Protein AF-A0A7W7RQR1-F1 (afdb_monomer_lite)

Structure (mmCIF, N/CA/C/O backbone):
data_AF-A0A7W7RQR1-F1
#
_entry.id   AF-A0A7W7RQR1-F1
#
loop_
_atom_site.group_PDB
_atom_site.id
_atom_site.type_symbol
_atom_site.label_atom_id
_atom_site.label_alt_id
_atom_site.label_comp_id
_atom_site.label_asym_id
_atom_site.label_entity_id
_atom_site.label_seq_id
_atom_site.pdbx_PDB_ins_code
_atom_site.Cartn_x
_atom_site.Cartn_y
_atom_site.Cartn_z
_atom_site.occupancy
_atom_site.B_iso_or_equiv
_atom_site.auth_seq_id
_atom_site.auth_comp_id
_atom_site.auth_asym_id
_atom_site.auth_atom_id
_atom_site.pdbx_PDB_model_num
ATOM 1 N N . MET A 1 1 ? -1.286 -18.790 -23.410 1.00 48.88 1 MET A N 1
ATOM 2 C CA . MET A 1 1 ? -1.999 -18.217 -22.252 1.00 48.88 1 MET A CA 1
ATOM 3 C C . MET A 1 1 ? -1.002 -18.208 -21.117 1.00 48.88 1 MET A C 1
ATOM 5 O O . MET A 1 1 ? -0.780 -19.258 -20.536 1.00 48.88 1 MET A O 1
ATOM 9 N N . ASN A 1 2 ? -0.326 -17.079 -20.895 1.00 52.59 2 ASN A N 1
ATOM 10 C CA . ASN A 1 2 ? 0.689 -16.981 -19.848 1.00 52.59 2 ASN A CA 1
ATOM 11 C C . ASN A 1 2 ? -0.038 -16.843 -18.510 1.00 52.59 2 ASN A C 1
ATOM 13 O O . ASN A 1 2 ? -0.765 -15.878 -18.282 1.00 52.59 2 ASN A O 1
ATOM 17 N N . THR A 1 3 ? 0.087 -17.850 -17.654 1.00 56.53 3 THR A N 1
ATOM 18 C CA . THR A 1 3 ? -0.350 -17.756 -16.260 1.00 56.53 3 THR A CA 1
ATOM 19 C C . THR A 1 3 ? 0.642 -16.875 -15.496 1.00 56.53 3 THR A C 1
ATOM 21 O O . THR A 1 3 ? 1.799 -16.767 -15.892 1.00 56.53 3 THR A O 1
ATOM 24 N N . PHE A 1 4 ? 0.218 -16.291 -14.369 1.00 58.75 4 PHE A N 1
ATOM 25 C CA . PHE A 1 4 ? 1.018 -15.466 -13.443 1.00 58.75 4 PHE A CA 1
ATOM 26 C C . PHE A 1 4 ? 2.366 -16.077 -12.962 1.00 58.75 4 PHE A C 1
ATOM 28 O O . PHE A 1 4 ? 3.051 -15.449 -12.161 1.00 58.75 4 PHE A O 1
ATOM 35 N N . GLY A 1 5 ? 2.746 -17.280 -13.415 1.00 54.75 5 GLY A N 1
ATOM 36 C CA . GLY A 1 5 ? 4.007 -17.967 -13.117 1.00 54.75 5 GLY A CA 1
ATOM 37 C C . GLY A 1 5 ? 4.999 -18.097 -14.287 1.00 54.75 5 GLY A C 1
ATOM 38 O O . GLY A 1 5 ? 6.136 -18.482 -14.034 1.00 54.75 5 GLY A O 1
ATOM 39 N N . ASP A 1 6 ? 4.630 -17.759 -15.533 1.00 59.44 6 ASP A N 1
ATOM 40 C CA . ASP A 1 6 ? 5.565 -17.782 -16.676 1.00 59.44 6 ASP A CA 1
ATOM 41 C C . ASP A 1 6 ? 6.370 -16.472 -16.734 1.00 59.44 6 ASP A C 1
ATOM 43 O O . ASP A 1 6 ? 5.972 -15.465 -17.322 1.00 59.44 6 ASP A O 1
ATOM 47 N N . ALA A 1 7 ? 7.521 -16.476 -16.064 1.00 63.94 7 ALA A N 1
ATOM 48 C CA . ALA A 1 7 ? 8.310 -15.289 -15.742 1.00 63.94 7 ALA A CA 1
ATOM 49 C C . ALA A 1 7 ? 9.210 -14.778 -16.885 1.00 63.94 7 ALA A C 1
ATOM 51 O O . ALA A 1 7 ? 10.411 -14.597 -16.694 1.00 63.94 7 ALA A O 1
ATOM 52 N N . THR A 1 8 ? 8.656 -14.515 -18.072 1.00 63.81 8 THR A N 1
ATOM 53 C CA . THR A 1 8 ? 9.407 -13.844 -19.160 1.00 63.81 8 THR A CA 1
ATOM 54 C C . THR A 1 8 ? 8.760 -12.556 -19.691 1.00 63.81 8 THR A C 1
ATOM 56 O O . THR A 1 8 ? 9.357 -11.898 -20.535 1.00 63.81 8 THR A O 1
ATOM 59 N N . GLY A 1 9 ? 7.607 -12.124 -19.151 1.00 69.56 9 GLY A N 1
ATOM 60 C CA . GLY A 1 9 ? 6.850 -10.958 -19.658 1.00 69.56 9 GLY A CA 1
ATOM 61 C C . GLY A 1 9 ? 6.465 -9.867 -18.646 1.00 69.56 9 GLY A C 1
ATOM 62 O O . GLY A 1 9 ? 5.855 -8.875 -19.035 1.00 69.56 9 GLY A O 1
ATOM 63 N N . PHE A 1 10 ? 6.823 -9.986 -17.359 1.00 77.56 10 PHE A N 1
ATOM 64 C CA . PHE A 1 10 ? 6.310 -9.070 -16.323 1.00 77.56 10 PHE A CA 1
ATOM 65 C C . PHE A 1 10 ? 6.627 -7.592 -16.565 1.00 77.56 10 PHE A C 1
ATOM 67 O O . PHE A 1 10 ? 5.849 -6.732 -16.163 1.00 77.56 10 PHE A O 1
ATOM 74 N N . GLY A 1 11 ? 7.756 -7.282 -17.209 1.00 86.69 11 GLY A N 1
ATOM 75 C CA . GLY A 1 11 ? 8.138 -5.899 -17.493 1.00 86.69 11 GLY A CA 1
ATOM 76 C C . GLY A 1 11 ? 7.140 -5.183 -18.406 1.00 86.69 11 GLY A C 1
ATOM 77 O O . GLY A 1 11 ? 6.779 -4.038 -18.138 1.00 86.69 11 GLY A O 1
ATOM 78 N N . GLU A 1 12 ? 6.656 -5.858 -19.449 1.00 87.50 12 GLU A N 1
ATOM 79 C CA . GLU A 1 12 ? 5.711 -5.280 -20.410 1.00 87.50 12 GLU A CA 1
ATOM 80 C C . GLU A 1 12 ? 4.315 -5.111 -19.797 1.00 87.50 12 GLU A C 1
ATOM 82 O O . GLU A 1 12 ? 3.702 -4.043 -19.908 1.00 87.50 12 GLU A O 1
ATOM 87 N N . ASP A 1 13 ? 3.854 -6.123 -19.060 1.00 89.06 13 ASP A N 1
ATOM 88 C CA . ASP A 1 13 ? 2.583 -6.068 -18.340 1.00 89.06 13 ASP A CA 1
ATOM 89 C C . ASP A 1 13 ? 2.591 -4.959 -17.275 1.00 89.06 13 ASP A C 1
ATOM 91 O O . ASP A 1 13 ? 1.665 -4.146 -17.202 1.00 89.06 13 ASP A O 1
ATOM 95 N N . LEU A 1 14 ? 3.662 -4.862 -16.476 1.00 91.69 14 LEU A N 1
ATOM 96 C CA . LEU A 1 14 ? 3.818 -3.796 -15.483 1.00 91.69 14 LEU A CA 1
ATOM 97 C C . LEU A 1 14 ? 3.887 -2.419 -16.143 1.00 91.69 14 LEU A C 1
ATOM 99 O O . LEU A 1 14 ? 3.237 -1.492 -15.663 1.00 91.69 14 LEU A O 1
ATOM 103 N N . SER A 1 15 ? 4.616 -2.281 -17.252 1.00 94.31 15 SER A N 1
ATOM 104 C CA . SER A 1 15 ? 4.679 -1.030 -18.016 1.00 94.31 15 SER A CA 1
ATOM 105 C C . SER A 1 15 ? 3.290 -0.593 -18.492 1.00 94.31 15 SER A C 1
ATOM 107 O O . SER A 1 15 ? 2.903 0.568 -18.333 1.00 94.31 15 SER A O 1
ATOM 109 N N . THR A 1 16 ? 2.481 -1.539 -18.975 1.00 94.69 16 THR A N 1
ATOM 110 C CA . THR A 1 16 ? 1.089 -1.284 -19.366 1.00 94.69 16 THR A CA 1
ATOM 111 C C . THR A 1 16 ? 0.241 -0.806 -18.187 1.00 94.69 16 THR A C 1
ATOM 113 O O . THR A 1 16 ? -0.474 0.194 -18.309 1.00 94.69 16 THR A O 1
ATOM 116 N N . LEU A 1 17 ? 0.336 -1.470 -17.030 1.00 95.12 17 LEU A N 1
ATOM 117 C CA . LEU A 1 17 ? -0.392 -1.067 -15.823 1.00 95.12 17 LEU A CA 1
ATOM 118 C C . LEU A 1 17 ? 0.032 0.327 -15.342 1.00 95.12 17 LEU A C 1
ATOM 120 O O . LEU A 1 17 ? -0.827 1.159 -15.046 1.00 95.12 17 LEU A O 1
ATOM 124 N N . LEU A 1 18 ? 1.336 0.609 -15.306 1.00 96.19 18 LEU A N 1
ATOM 125 C CA . LEU A 1 18 ? 1.878 1.909 -14.907 1.00 96.19 18 LEU A CA 1
ATOM 126 C C . LEU A 1 18 ? 1.438 3.025 -15.857 1.00 96.19 18 LEU A C 1
ATOM 128 O O . LEU A 1 18 ? 1.059 4.100 -15.392 1.00 96.19 18 LEU A O 1
ATOM 132 N N . ARG A 1 19 ? 1.400 2.764 -17.169 1.00 97.44 19 ARG A N 1
ATOM 133 C CA . ARG A 1 19 ? 0.867 3.713 -18.152 1.00 97.44 19 ARG A CA 1
ATOM 134 C C . ARG A 1 19 ? -0.593 4.058 -17.863 1.00 97.44 19 ARG A C 1
ATOM 136 O O . ARG A 1 19 ? -0.948 5.232 -17.874 1.00 97.44 19 ARG A O 1
ATOM 143 N N . PHE A 1 20 ? -1.442 3.079 -17.545 1.00 98.00 20 PHE A N 1
ATOM 144 C CA . PHE A 1 20 ? -2.831 3.369 -17.175 1.00 98.00 20 PHE A CA 1
ATOM 145 C C . PHE A 1 20 ? -2.956 4.175 -15.882 1.00 98.00 20 PHE A C 1
ATOM 147 O O . PHE A 1 20 ? -3.866 4.998 -15.778 1.00 98.00 20 PHE A O 1
ATOM 154 N N . VAL A 1 21 ? -2.061 3.972 -14.912 1.00 97.25 21 VAL A N 1
ATOM 155 C CA . VAL A 1 21 ? -2.014 4.803 -13.699 1.00 97.25 21 VAL A CA 1
ATOM 156 C C . VAL A 1 21 ? -1.622 6.239 -14.042 1.00 97.25 21 VAL A C 1
ATOM 158 O O . VAL A 1 21 ? -2.308 7.167 -13.618 1.00 97.25 21 VAL A O 1
ATOM 161 N N . ALA A 1 22 ? -0.577 6.427 -14.853 1.00 97.38 22 ALA A N 1
ATOM 162 C CA . ALA A 1 22 ? -0.123 7.745 -15.295 1.00 97.38 22 ALA A CA 1
ATOM 163 C C . ALA A 1 22 ? -1.191 8.495 -16.113 1.00 97.38 22 ALA A C 1
ATOM 165 O O . ALA A 1 22 ? -1.381 9.694 -15.931 1.00 97.38 22 ALA A O 1
ATOM 166 N N . GLU A 1 23 ? -1.941 7.784 -16.961 1.00 98.12 23 GLU A N 1
ATOM 167 C CA . GLU A 1 23 ? -3.071 8.323 -17.734 1.00 98.12 23 GLU A CA 1
ATOM 168 C C . GLU A 1 23 ? -4.346 8.534 -16.885 1.00 98.12 23 GLU A C 1
ATOM 170 O O . GLU A 1 23 ? -5.369 8.974 -17.407 1.00 98.12 23 GLU A O 1
ATOM 175 N N . GLY A 1 24 ? -4.346 8.184 -15.592 1.00 97.25 24 GLY A N 1
ATOM 176 C CA . GLY A 1 24 ? -5.521 8.286 -14.715 1.00 97.25 24 GLY A CA 1
ATOM 177 C C . GLY A 1 24 ? -6.643 7.281 -15.015 1.00 97.25 24 GLY A C 1
ATOM 178 O O . GLY A 1 24 ? -7.734 7.380 -14.450 1.00 97.25 24 GLY A O 1
ATOM 179 N N . ARG A 1 25 ? -6.382 6.297 -15.881 1.00 97.75 25 ARG A N 1
ATOM 180 C CA . ARG A 1 25 ? -7.316 5.239 -16.309 1.00 97.75 25 ARG A CA 1
ATOM 181 C C . ARG A 1 2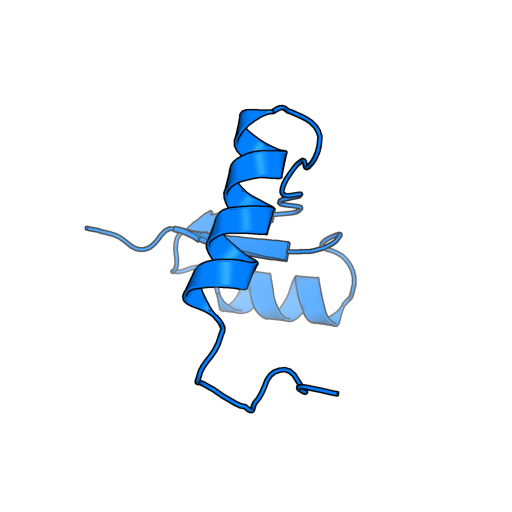5 ? -7.361 4.052 -15.351 1.00 97.75 25 ARG A C 1
ATOM 183 O O . ARG A 1 25 ? -8.307 3.272 -15.392 1.00 97.75 25 ARG A O 1
ATOM 190 N N . LEU A 1 26 ? -6.348 3.915 -14.498 1.00 95.88 26 LEU A N 1
ATOM 191 C CA . LEU A 1 26 ? -6.280 2.923 -13.433 1.00 95.88 26 LEU A CA 1
ATOM 192 C C . LEU A 1 26 ? -5.949 3.618 -12.112 1.00 95.88 26 LEU A C 1
ATOM 194 O O . LEU A 1 26 ? -4.980 4.364 -12.017 1.00 95.88 26 LEU A O 1
ATOM 198 N N . ARG A 1 27 ? -6.739 3.349 -11.071 1.00 93.31 27 ARG A N 1
ATOM 199 C CA . ARG A 1 27 ? -6.463 3.811 -9.705 1.00 93.31 27 ARG A CA 1
ATOM 200 C C . ARG A 1 27 ? -6.102 2.605 -8.835 1.00 93.31 27 ARG A C 1
ATOM 202 O O . ARG A 1 27 ? -6.976 1.768 -8.602 1.00 93.31 27 ARG A O 1
ATOM 209 N N . PRO A 1 28 ? -4.853 2.483 -8.349 1.00 90.44 28 PR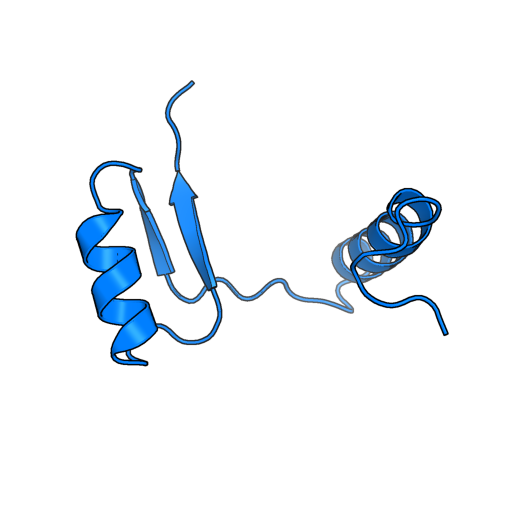O A N 1
ATOM 210 C CA . PRO A 1 28 ? -4.486 1.431 -7.409 1.00 90.44 28 PRO A CA 1
ATOM 211 C C . PRO A 1 28 ? -5.196 1.663 -6.069 1.00 90.44 28 PRO A C 1
ATOM 213 O O . PRO A 1 28 ? -4.826 2.544 -5.299 1.00 90.44 28 PRO A O 1
ATOM 216 N N . GLY A 1 29 ? -6.254 0.898 -5.804 1.00 90.88 29 GLY A N 1
ATOM 217 C CA . GLY A 1 29 ? -6.985 0.979 -4.541 1.00 90.88 29 GLY A CA 1
ATOM 218 C C . GLY A 1 29 ? -6.180 0.386 -3.385 1.00 90.88 29 GLY A C 1
ATOM 219 O O . GLY A 1 29 ? -5.802 -0.788 -3.432 1.00 90.88 29 GLY A O 1
ATOM 220 N N . VAL A 1 30 ? -5.958 1.189 -2.344 1.00 94.06 30 VAL A N 1
ATOM 221 C CA . VAL A 1 30 ? -5.385 0.763 -1.060 1.00 94.06 30 VAL A CA 1
ATOM 222 C C . VAL A 1 30 ? -6.473 0.918 -0.007 1.00 94.06 30 VAL A C 1
ATOM 224 O O . VAL A 1 30 ? -6.856 2.037 0.324 1.00 94.06 30 VAL A O 1
ATOM 227 N N . GLY A 1 31 ? -7.005 -0.203 0.476 1.00 94.38 31 GLY A N 1
ATOM 228 C CA . GLY A 1 31 ? -8.065 -0.195 1.487 1.00 94.38 31 GLY A CA 1
ATOM 229 C C . GLY A 1 31 ? -7.535 0.023 2.896 1.00 94.38 31 GLY A C 1
ATOM 230 O O . GLY A 1 31 ? -8.285 0.421 3.781 1.00 94.38 31 GLY A O 1
ATOM 231 N N . TRP A 1 32 ? -6.247 -0.242 3.109 1.00 96.25 32 TRP A N 1
ATOM 232 C CA . TRP A 1 32 ? -5.591 -0.077 4.395 1.00 96.25 32 TRP A CA 1
ATOM 233 C C . TRP A 1 32 ? -4.084 0.101 4.206 1.00 96.25 32 TRP A C 1
ATOM 235 O O . TRP A 1 32 ? -3.471 -0.607 3.402 1.00 96.25 32 TRP A O 1
ATOM 245 N N . ARG A 1 33 ? -3.487 1.044 4.939 1.00 96.25 33 ARG A N 1
ATOM 246 C CA . ARG A 1 33 ? -2.042 1.294 4.947 1.00 96.25 33 ARG A CA 1
ATOM 247 C C . ARG A 1 33 ? -1.564 1.556 6.369 1.00 96.25 33 ARG A C 1
ATOM 249 O O . ARG A 1 33 ? -2.208 2.322 7.083 1.00 96.25 33 ARG A O 1
ATOM 256 N N . ALA A 1 34 ? -0.474 0.916 6.778 1.00 96.31 34 ALA A N 1
ATOM 257 C CA . ALA A 1 34 ? 0.068 1.048 8.128 1.00 96.31 34 ALA A CA 1
ATOM 258 C C . ALA A 1 34 ? 1.562 0.678 8.197 1.00 96.31 34 ALA A C 1
ATOM 260 O O . ALA A 1 34 ? 2.064 0.056 7.262 1.00 96.31 34 ALA A O 1
ATOM 261 N N . PRO A 1 35 ? 2.256 0.986 9.310 1.00 97.44 35 PRO A N 1
ATOM 262 C CA . PRO A 1 35 ? 3.621 0.519 9.552 1.00 97.44 35 PRO A CA 1
ATOM 263 C C . PRO A 1 35 ? 3.734 -1.010 9.582 1.00 97.44 35 PRO A C 1
ATOM 265 O O . PRO A 1 35 ? 2.781 -1.706 9.951 1.00 97.44 35 PRO A O 1
ATOM 268 N N . TRP A 1 36 ? 4.916 -1.522 9.234 1.00 97.12 36 TRP A N 1
ATOM 269 C CA . TRP A 1 36 ? 5.251 -2.949 9.203 1.00 97.12 36 TRP A CA 1
ATOM 270 C C . TRP A 1 36 ? 4.882 -3.711 10.486 1.00 97.12 36 TRP A C 1
ATOM 272 O O . TRP A 1 36 ? 4.402 -4.843 10.424 1.00 97.12 36 TRP A O 1
ATOM 282 N N . GLU A 1 37 ? 5.017 -3.079 11.650 1.00 97.50 37 GLU A N 1
ATOM 283 C CA . GLU A 1 37 ? 4.732 -3.663 12.966 1.00 97.50 37 GLU A CA 1
ATOM 284 C C . GLU A 1 37 ? 3.270 -4.117 13.104 1.00 97.50 37 GLU A C 1
ATOM 286 O O . GLU A 1 37 ? 2.950 -4.968 13.934 1.00 97.50 37 GLU A O 1
ATOM 291 N N . ARG A 1 38 ? 2.369 -3.589 12.264 1.0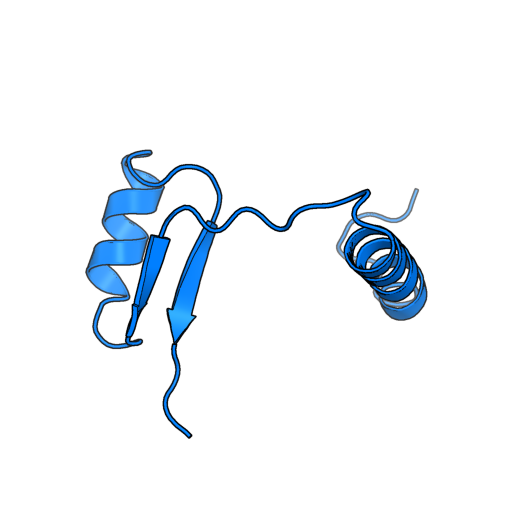0 97.62 38 ARG A N 1
ATOM 292 C CA . ARG A 1 38 ? 0.945 -3.943 12.241 1.00 97.62 38 ARG A CA 1
ATOM 293 C C . ARG A 1 38 ? 0.607 -5.110 11.313 1.00 97.62 38 ARG A C 1
ATOM 295 O O . ARG A 1 38 ? -0.569 -5.335 11.030 1.00 97.62 38 ARG A O 1
ATOM 302 N N . ILE A 1 39 ? 1.588 -5.882 10.848 1.00 97.06 39 ILE A N 1
ATOM 303 C CA . ILE A 1 39 ? 1.360 -7.016 9.938 1.00 97.06 39 ILE A CA 1
ATOM 304 C C . ILE A 1 39 ? 0.340 -8.037 10.469 1.00 97.06 39 ILE A C 1
ATOM 306 O O . ILE A 1 39 ? -0.487 -8.528 9.701 1.00 97.06 39 ILE A O 1
ATOM 310 N N . ALA A 1 40 ? 0.340 -8.316 11.776 1.00 98.12 40 ALA A N 1
ATOM 311 C CA . ALA A 1 40 ? -0.611 -9.248 12.385 1.00 98.12 40 ALA A CA 1
ATOM 312 C C . ALA A 1 40 ? -2.061 -8.739 12.289 1.00 98.12 40 ALA A C 1
ATOM 314 O O . ALA A 1 40 ? -2.968 -9.507 11.962 1.00 98.12 40 ALA A O 1
ATOM 315 N N . ASP A 1 41 ? -2.273 -7.436 12.503 1.00 97.88 41 ASP A N 1
ATOM 316 C CA . ASP A 1 41 ? -3.574 -6.802 12.287 1.00 97.88 41 ASP A CA 1
ATOM 317 C C . ASP A 1 41 ? -3.968 -6.877 10.814 1.00 97.88 41 ASP A C 1
ATOM 319 O O . ASP A 1 41 ? -5.063 -7.330 10.499 1.00 97.88 41 ASP A O 1
ATOM 323 N N . ALA A 1 42 ? -3.065 -6.484 9.910 1.00 97.19 42 ALA A N 1
ATOM 324 C CA . ALA A 1 42 ? -3.306 -6.484 8.469 1.00 97.19 42 ALA A CA 1
ATOM 325 C C . ALA A 1 42 ? -3.795 -7.850 7.975 1.00 97.19 42 ALA A C 1
ATOM 327 O O . ALA A 1 42 ? -4.789 -7.940 7.254 1.00 97.19 42 ALA A O 1
ATOM 328 N N . ALA A 1 43 ? -3.100 -8.915 8.389 1.00 96.94 43 ALA A N 1
ATOM 329 C CA . ALA A 1 43 ? -3.409 -10.283 8.008 1.00 96.94 43 ALA A CA 1
ATOM 330 C C . ALA A 1 43 ? -4.782 -10.715 8.535 1.00 96.94 43 ALA A C 1
ATOM 332 O O . ALA A 1 43 ? -5.603 -11.215 7.766 1.00 96.94 43 ALA A O 1
ATOM 333 N N . 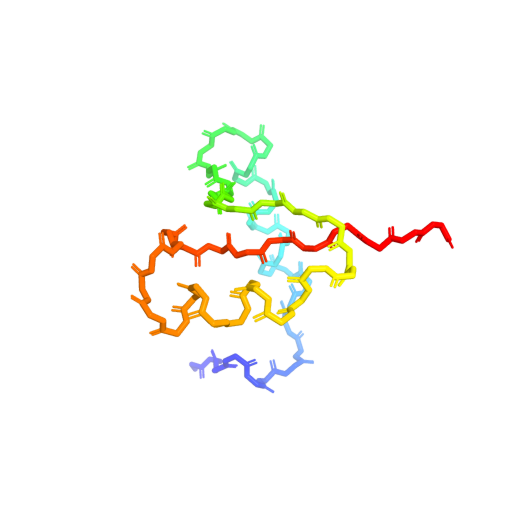ARG A 1 44 ? -5.059 -10.473 9.822 1.00 98.19 44 ARG A N 1
ATOM 334 C CA . ARG A 1 44 ? -6.348 -10.805 10.443 1.00 98.19 44 ARG A CA 1
ATOM 335 C C . ARG A 1 44 ? -7.503 -10.066 9.768 1.00 98.19 44 ARG A C 1
ATOM 337 O O . ARG A 1 44 ? -8.470 -10.686 9.351 1.00 98.19 44 ARG A O 1
ATOM 344 N N . GLU A 1 45 ? -7.385 -8.754 9.596 1.00 97.44 45 GLU A N 1
ATOM 345 C CA . GLU A 1 45 ? -8.429 -7.919 8.993 1.00 97.44 45 GLU A CA 1
ATOM 346 C C . GLU A 1 45 ? -8.664 -8.242 7.501 1.00 97.44 45 GLU A C 1
ATOM 348 O O . GLU A 1 45 ? -9.798 -8.165 7.023 1.00 97.44 45 GLU A O 1
ATOM 353 N N . LEU A 1 46 ? -7.626 -8.644 6.755 1.00 95.94 46 LEU A N 1
ATOM 354 C CA . LEU A 1 46 ? -7.766 -9.141 5.380 1.00 95.94 46 LEU A CA 1
ATOM 355 C C . LEU A 1 46 ? -8.506 -10.483 5.323 1.00 95.94 46 LEU A C 1
ATOM 357 O O . LEU A 1 46 ? -9.413 -10.643 4.501 1.00 95.94 46 LEU A O 1
ATOM 361 N N . LEU A 1 47 ? -8.121 -11.438 6.176 1.00 96.31 47 LEU A N 1
ATOM 362 C CA . LEU A 1 47 ? -8.752 -12.759 6.254 1.00 96.31 47 LEU A CA 1
ATOM 363 C C . LEU A 1 47 ? -10.220 -12.649 6.670 1.00 96.31 47 LEU A C 1
ATOM 365 O O . LEU A 1 47 ? -11.079 -13.283 6.059 1.00 96.31 47 LEU A O 1
ATOM 369 N N . ASP A 1 48 ? -10.511 -11.755 7.612 1.00 98.00 48 ASP A N 1
ATOM 370 C CA . ASP A 1 48 ? -11.865 -11.451 8.073 1.00 98.00 48 ASP A CA 1
ATOM 371 C C . ASP A 1 48 ? -12.669 -10.602 7.070 1.00 98.00 48 ASP A C 1
ATOM 373 O O . ASP A 1 48 ? -13.802 -10.217 7.354 1.00 98.00 48 ASP A O 1
ATOM 377 N N . ARG A 1 49 ? -12.103 -10.289 5.891 1.00 96.38 49 ARG A N 1
ATOM 378 C CA . ARG A 1 49 ? -12.731 -9.486 4.823 1.00 96.38 49 ARG A CA 1
ATOM 379 C C . ARG A 1 49 ? -13.157 -8.080 5.263 1.00 96.38 49 ARG A C 1
ATOM 381 O O . ARG A 1 49 ? -14.079 -7.503 4.693 1.00 96.38 49 ARG A O 1
ATOM 388 N N . ARG A 1 50 ? -12.455 -7.507 6.242 1.00 96.81 50 ARG A N 1
ATOM 389 C CA . ARG A 1 50 ? -12.706 -6.159 6.775 1.00 96.81 50 ARG A CA 1
ATOM 390 C C . ARG A 1 50 ? -11.915 -5.069 6.049 1.00 96.81 50 ARG A C 1
ATOM 392 O O . ARG A 1 50 ? -12.326 -3.913 6.056 1.00 96.81 50 ARG A O 1
ATOM 399 N N . ILE A 1 51 ? -10.831 -5.434 5.362 1.00 95.56 51 ILE A N 1
ATOM 400 C CA . ILE A 1 51 ? -10.093 -4.532 4.466 1.00 95.56 51 ILE A CA 1
ATOM 401 C C . ILE A 1 51 ? -10.572 -4.743 3.021 1.00 95.56 51 ILE A C 1
ATOM 403 O O . ILE A 1 51 ? -10.399 -5.839 2.477 1.00 95.56 51 ILE A O 1
ATOM 407 N N . PRO A 1 52 ? -11.127 -3.718 2.351 1.00 92.56 52 PRO A N 1
ATOM 408 C CA . PRO A 1 52 ? -11.458 -3.820 0.938 1.00 92.56 52 PRO A CA 1
ATOM 409 C C . PRO A 1 52 ? -10.180 -3.796 0.087 1.00 92.56 52 PRO A C 1
ATOM 411 O O . PRO A 1 52 ? -9.414 -2.834 0.086 1.00 92.56 52 PRO A O 1
ATOM 414 N N . GLY A 1 53 ? -9.948 -4.849 -0.692 1.00 91.19 53 GLY A N 1
ATOM 415 C CA . GLY A 1 53 ? -8.828 -4.896 -1.628 1.00 91.19 53 GLY A CA 1
ATOM 416 C C . GLY A 1 53 ? -7.490 -5.190 -0.950 1.00 91.19 53 GLY A C 1
ATOM 417 O O . GLY A 1 53 ? -7.244 -6.328 -0.561 1.00 91.19 53 GLY A O 1
ATOM 418 N N . LYS A 1 54 ? -6.585 -4.205 -0.910 1.00 95.69 54 LYS A N 1
ATOM 419 C CA . LYS A 1 54 ? -5.176 -4.408 -0.526 1.00 95.69 54 LYS A CA 1
ATOM 420 C C . LYS A 1 54 ? -4.845 -3.740 0.804 1.00 95.69 54 LYS A C 1
ATOM 422 O O . LYS A 1 54 ? -5.230 -2.590 1.024 1.00 95.69 54 LYS A O 1
ATOM 427 N N . ALA A 1 55 ? -4.059 -4.445 1.613 1.00 96.62 55 ALA A N 1
ATOM 428 C CA . ALA A 1 55 ? -3.301 -3.888 2.725 1.00 96.62 55 ALA A CA 1
ATOM 429 C C . ALA A 1 55 ? -1.871 -3.586 2.25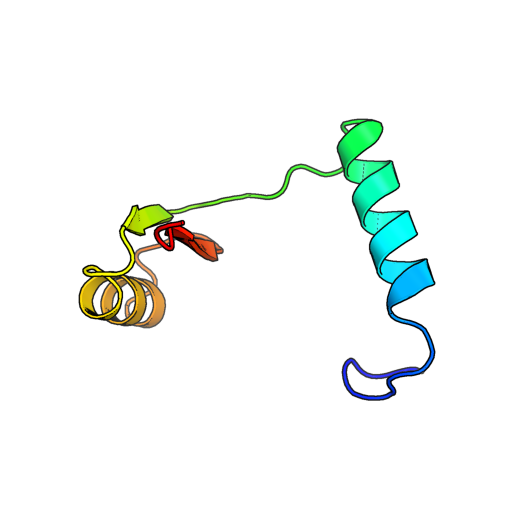1 1.00 96.62 55 ALA A C 1
ATOM 431 O O . ALA A 1 55 ? -1.218 -4.465 1.689 1.00 96.62 55 ALA A O 1
ATOM 432 N N . VAL A 1 56 ? -1.392 -2.361 2.454 1.00 96.50 56 VAL A N 1
ATOM 433 C CA . VAL A 1 56 ? -0.011 -1.952 2.155 1.00 96.50 56 VAL A CA 1
ATOM 434 C C . VAL A 1 56 ? 0.715 -1.695 3.470 1.00 96.50 56 VAL A C 1
ATOM 436 O O . VAL A 1 56 ? 0.196 -0.987 4.329 1.00 96.50 56 VAL A O 1
ATOM 439 N N . LEU A 1 57 ? 1.903 -2.273 3.632 1.00 97.31 57 LEU A N 1
ATOM 440 C CA . LEU A 1 57 ? 2.733 -2.068 4.814 1.00 97.31 57 LEU A CA 1
ATOM 441 C C . LEU A 1 57 ? 3.910 -1.165 4.466 1.00 97.31 57 LEU A C 1
ATOM 443 O O . LEU A 1 57 ? 4.651 -1.445 3.525 1.00 97.31 57 LEU A O 1
ATOM 447 N N . ASP A 1 58 ? 4.064 -0.094 5.234 1.00 96.69 58 ASP A N 1
ATOM 448 C CA . ASP A 1 58 ? 5.217 0.788 5.155 1.00 96.69 58 ASP A CA 1
ATOM 449 C C . ASP A 1 58 ? 6.386 0.130 5.885 1.00 96.69 58 ASP A C 1
ATOM 451 O O . ASP A 1 58 ? 6.341 -0.079 7.100 1.00 96.69 58 ASP A O 1
ATOM 455 N N . VAL A 1 59 ? 7.418 -0.226 5.125 1.00 94.81 59 VAL A N 1
ATOM 456 C CA . VAL A 1 59 ? 8.706 -0.654 5.670 1.00 94.81 59 VAL A CA 1
ATOM 457 C C . VAL A 1 59 ? 9.563 0.582 5.917 1.00 94.81 59 VAL A C 1
ATOM 459 O O . VAL A 1 59 ? 9.492 1.552 5.158 1.00 94.81 59 VAL A O 1
ATOM 462 N N . GLY A 1 60 ? 10.330 0.567 7.008 1.00 86.25 60 GLY A N 1
ATOM 463 C CA . GLY A 1 60 ? 11.320 1.607 7.276 1.00 86.25 60 GLY A CA 1
ATOM 464 C C . GLY A 1 60 ? 12.362 1.725 6.150 1.00 86.25 60 GLY A C 1
ATOM 465 O O . GLY A 1 60 ? 12.378 0.889 5.241 1.00 86.25 60 GLY A O 1
ATOM 466 N N . PRO A 1 61 ? 13.205 2.770 6.192 1.00 69.25 61 PRO A N 1
ATOM 467 C CA . PRO A 1 61 ? 14.335 2.903 5.277 1.00 69.25 61 PRO A CA 1
ATOM 468 C C . PRO A 1 61 ? 15.337 1.747 5.397 1.00 69.25 61 PRO A C 1
ATOM 470 O O . PRO A 1 61 ? 15.445 1.156 6.497 1.00 69.25 61 PRO A O 1
#

Organism: NCBI:txid47479

pLDDT: me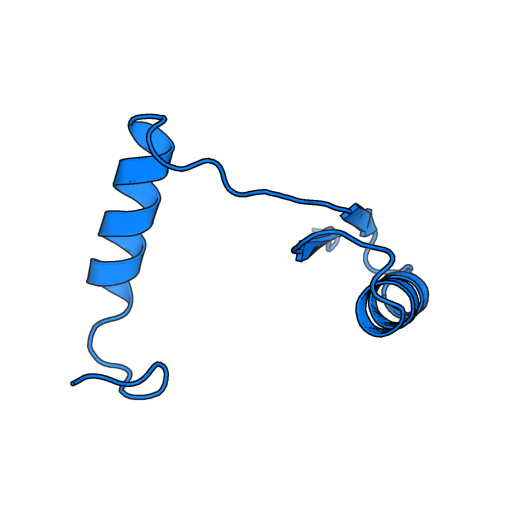an 89.19, std 13.77, range [48.88, 98.19]

Foldseek 3Di:
DDDPPPPDCVVVVVVVQVVCVVVVNDDPDAQEEEAPVCVVVLVVCVVVVVGPDDYYHDYDD

Sequence (61 aa):
MNTFGDATGFGEDLSTLLRFVAEGRLRPGVGWRAPWERIADAARELLDRRIPGKAVLDVGP

Secondary structure (DSSP, 8-state):
---TT-TTSHHHHHHHHHHHHHTTS-----SEEEEGGGHHHHHHHHHTT-S-S-EEEE---

Radius of gyration: 14.95 Å; chains: 1; bounding box: 27×26×35 Å